Protein AF-A0A1B1AH83-F1 (afdb_monomer)

Secondary structure (DSSP, 8-state):
---GGGS-EEEEEEEEEETTTEEEEEEEEEESS-HHHHH-SSS-TT--SSPPPPPTTS-EEEEESSSSS--S--BSSHHHHHHHHHHHSSS--EE-

Mean predicted aligned error: 5.38 Å

Sequence (96 aa):
MDDPDEAARVIANGTWLYDSAVPFPVSIVAFPFDYWLEVGPADYEDAPVEPTPIGPDGHLYYVSFGARRVDSPGYASIEEAKAEAQRRVPSVIAWG

Foldseek 3Di:
DPDQLVQKDFPWKWWWDDVNHRIWIKTKIKHLFFPCVVVPPPDAPPEDPDTDDAAPVSIWIFMDGPDSDGRDGTDNDPVVRQVVVCVPDPGDIGID

Radius of gyration: 13.19 Å; Cα contacts (8 Å, |Δi|>4): 174; chains: 1; bounding box: 31×24×39 Å

Organism: NCBI:txid1759059

Structure (mmCIF, N/CA/C/O backbone):
data_AF-A0A1B1AH83-F1
#
_entry.id   AF-A0A1B1AH83-F1
#
loop_
_atom_site.group_PDB
_atom_site.i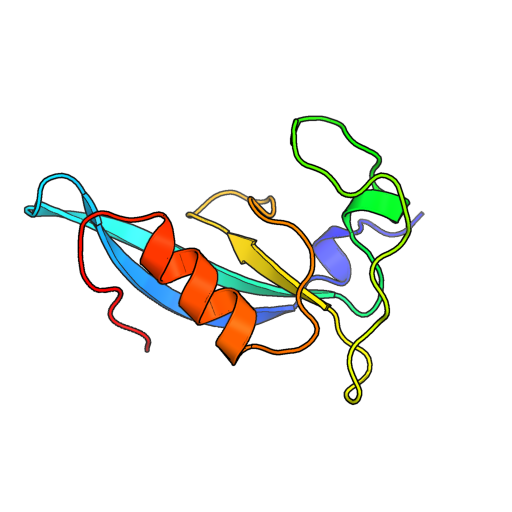d
_atom_site.type_symbol
_atom_site.label_atom_id
_atom_site.label_alt_id
_atom_site.label_comp_id
_atom_site.label_asym_id
_atom_site.label_entity_id
_atom_site.label_seq_id
_atom_site.pdbx_PDB_ins_code
_atom_site.Cartn_x
_atom_site.Cartn_y
_atom_site.Cartn_z
_atom_site.occupancy
_atom_site.B_iso_or_equiv
_atom_site.auth_seq_id
_atom_site.auth_comp_id
_atom_site.auth_asym_id
_atom_site.auth_atom_id
_atom_site.pdbx_PDB_model_num
ATOM 1 N N . MET A 1 1 ? -3.483 -8.403 -25.183 1.00 49.62 1 M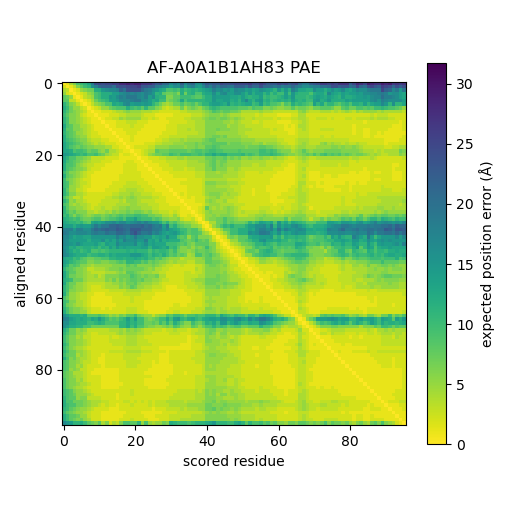ET A N 1
ATOM 2 C CA . MET A 1 1 ? -3.024 -7.587 -24.051 1.00 49.62 1 MET A CA 1
ATOM 3 C C . MET A 1 1 ? -3.498 -8.365 -22.853 1.00 49.62 1 MET A C 1
ATOM 5 O O . MET A 1 1 ? -4.707 -8.542 -22.740 1.00 49.62 1 MET A O 1
ATOM 9 N N . ASP A 1 2 ? -2.570 -9.005 -22.149 1.00 52.06 2 ASP A N 1
ATOM 10 C CA . ASP A 1 2 ? -2.897 -9.766 -20.943 1.00 52.06 2 ASP A CA 1
ATOM 11 C C . ASP A 1 2 ? -3.484 -8.799 -19.908 1.00 52.06 2 ASP A C 1
ATOM 13 O O . ASP A 1 2 ? -3.155 -7.609 -19.918 1.00 52.06 2 ASP A O 1
ATOM 17 N N . ASP A 1 3 ? -4.428 -9.275 -19.102 1.00 62.94 3 ASP A N 1
ATOM 18 C CA . ASP A 1 3 ? -5.067 -8.468 -18.066 1.00 62.94 3 ASP A CA 1
ATOM 19 C C . ASP A 1 3 ? -3.971 -7.997 -17.091 1.00 62.94 3 ASP A C 1
ATOM 21 O O . ASP A 1 3 ? -3.278 -8.849 -16.529 1.00 62.94 3 ASP A O 1
ATOM 25 N N . PRO A 1 4 ? -3.734 -6.684 -16.897 1.00 62.03 4 PRO A N 1
ATOM 26 C CA . PRO A 1 4 ? -2.701 -6.214 -15.972 1.00 62.03 4 PRO A CA 1
ATOM 27 C C . PRO A 1 4 ? -2.917 -6.763 -14.554 1.00 62.03 4 PRO A C 1
ATOM 29 O O . PRO A 1 4 ? -1.940 -6.973 -13.833 1.00 62.03 4 PRO A O 1
ATOM 32 N N . ASP A 1 5 ? -4.160 -7.091 -14.187 1.00 64.69 5 ASP A N 1
ATOM 33 C CA . ASP A 1 5 ? -4.495 -7.727 -12.913 1.00 64.69 5 ASP A CA 1
ATOM 34 C C . ASP A 1 5 ? -3.940 -9.165 -12.802 1.00 64.69 5 ASP A C 1
ATOM 36 O O . ASP A 1 5 ? -3.737 -9.659 -11.694 1.00 64.69 5 ASP A O 1
ATOM 40 N N . GLU A 1 6 ? -3.630 -9.841 -13.914 1.00 62.75 6 GLU A N 1
ATOM 41 C CA . GLU A 1 6 ? -3.029 -11.186 -13.931 1.00 62.75 6 GLU A CA 1
ATOM 42 C C . GLU A 1 6 ? -1.550 -11.169 -13.501 1.00 62.75 6 GLU A C 1
ATOM 44 O O . GLU A 1 6 ? -1.042 -12.150 -12.953 1.00 62.75 6 GLU A O 1
ATOM 49 N N . ALA A 1 7 ? -0.864 -10.035 -13.679 1.00 69.19 7 ALA A N 1
ATOM 50 C CA . ALA A 1 7 ? 0.515 -9.836 -13.230 1.00 69.19 7 ALA A CA 1
ATOM 51 C C . ALA A 1 7 ? 0.618 -9.328 -11.779 1.00 69.19 7 ALA A C 1
ATOM 53 O O . ALA A 1 7 ? 1.711 -9.316 -11.204 1.00 69.19 7 ALA A O 1
ATOM 54 N N . ALA A 1 8 ? -0.501 -8.908 -11.184 1.00 82.94 8 ALA A N 1
ATOM 55 C CA . ALA A 1 8 ? -0.551 -8.348 -9.843 1.00 82.94 8 ALA A CA 1
ATOM 56 C C . ALA A 1 8 ? -0.289 -9.424 -8.782 1.00 82.94 8 ALA A C 1
ATOM 58 O O . ALA A 1 8 ? -1.025 -10.407 -8.659 1.00 82.94 8 ALA A O 1
ATOM 59 N N . ARG A 1 9 ? 0.723 -9.215 -7.934 1.00 91.19 9 ARG A N 1
ATOM 60 C CA . ARG A 1 9 ? 0.985 -10.100 -6.792 1.00 91.19 9 ARG A CA 1
ATOM 61 C C . ARG A 1 9 ? 0.782 -9.363 -5.479 1.00 91.19 9 ARG A C 1
ATOM 63 O O . ARG A 1 9 ? 1.498 -8.416 -5.179 1.00 91.19 9 ARG A O 1
ATOM 70 N N . VAL A 1 10 ? -0.133 -9.842 -4.640 1.00 92.88 10 VAL A N 1
ATOM 71 C CA . VAL A 1 10 ? -0.264 -9.345 -3.261 1.00 92.88 10 VAL A CA 1
ATOM 72 C C . VAL A 1 10 ? 0.925 -9.838 -2.431 1.00 92.88 10 VAL A C 1
ATOM 74 O O . VAL A 1 10 ? 1.148 -11.044 -2.313 1.00 92.88 10 VAL A O 1
ATOM 77 N N . ILE A 1 11 ? 1.698 -8.908 -1.866 1.00 94.88 11 ILE A N 1
ATOM 78 C CA . ILE A 1 11 ? 2.918 -9.194 -1.089 1.00 94.88 11 ILE A CA 1
ATOM 79 C C . ILE A 1 11 ? 2.703 -9.008 0.412 1.00 94.88 11 ILE A C 1
ATOM 81 O O . ILE A 1 11 ? 3.328 -9.702 1.210 1.00 94.88 11 ILE A O 1
ATOM 85 N N . ALA A 1 12 ? 1.807 -8.104 0.805 1.00 95.31 12 ALA A N 1
ATOM 86 C CA . ALA A 1 12 ? 1.433 -7.914 2.200 1.00 95.31 12 ALA A CA 1
ATOM 87 C C . ALA A 1 12 ? -0.056 -7.600 2.317 1.00 95.31 12 ALA A C 1
ATOM 89 O O . ALA A 1 12 ? -0.624 -6.932 1.454 1.00 95.31 12 ALA A O 1
ATOM 90 N N . ASN A 1 13 ? -0.663 -8.052 3.410 1.00 95.94 13 ASN A N 1
ATOM 91 C CA . ASN A 1 13 ? -2.018 -7.686 3.797 1.00 95.94 13 ASN A CA 1
ATOM 92 C C . ASN A 1 13 ? -1.987 -7.080 5.192 1.00 95.94 13 ASN A C 1
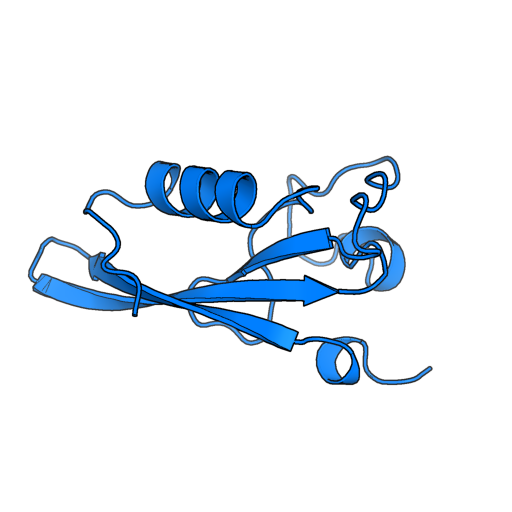ATOM 94 O O . ASN A 1 13 ? -1.226 -7.508 6.060 1.00 95.94 13 ASN A O 1
ATOM 98 N N . GLY A 1 14 ? -2.827 -6.083 5.396 1.00 96.31 14 GLY A N 1
ATOM 99 C CA . GLY A 1 14 ? -3.025 -5.438 6.670 1.00 96.31 14 GLY A CA 1
ATOM 100 C C . GLY A 1 14 ? -4.482 -5.071 6.883 1.00 96.31 14 GLY A C 1
ATOM 101 O O . GLY A 1 14 ? -5.342 -5.216 6.010 1.00 96.31 14 GLY A O 1
ATOM 102 N N . THR A 1 15 ? -4.774 -4.609 8.086 1.00 96.88 15 THR A N 1
ATOM 103 C CA . THR A 1 15 ? -6.094 -4.107 8.460 1.00 96.88 15 THR A CA 1
ATOM 104 C C . THR A 1 15 ? -5.933 -2.854 9.299 1.00 96.88 15 THR A C 1
ATOM 106 O O . THR A 1 15 ? -5.068 -2.791 10.172 1.00 96.88 15 THR A O 1
ATOM 109 N N . TRP A 1 16 ? -6.770 -1.860 9.041 1.00 96.00 16 TRP A N 1
ATOM 110 C CA . TRP A 1 16 ? -6.865 -0.634 9.827 1.00 96.00 16 TRP A CA 1
ATOM 111 C C . TRP A 1 16 ? -8.312 -0.420 10.277 1.00 96.00 16 TRP A C 1
ATOM 113 O O . TRP A 1 16 ? -9.226 -1.062 9.763 1.00 96.00 16 TRP A O 1
ATOM 123 N N . LEU A 1 17 ? -8.529 0.441 11.269 1.00 96.44 17 LEU A N 1
ATOM 124 C CA . LEU A 1 17 ? -9.855 0.730 11.808 1.00 96.44 17 LEU A CA 1
ATOM 125 C C . LEU A 1 17 ? -10.340 2.093 11.313 1.00 96.44 17 LEU A C 1
ATOM 127 O O . LEU A 1 17 ? -9.856 3.139 11.750 1.00 96.44 17 LEU A O 1
ATOM 131 N N . TYR A 1 18 ? -11.346 2.087 10.446 1.00 92.50 18 TYR A N 1
ATOM 132 C CA . TYR A 1 18 ? -12.106 3.287 10.128 1.00 92.50 18 TYR A CA 1
ATOM 133 C C . TYR A 1 18 ? -12.975 3.676 11.322 1.00 92.50 18 TYR A C 1
ATOM 135 O O . TYR A 1 18 ? -13.626 2.825 11.936 1.00 92.50 18 TYR A O 1
ATOM 143 N N . ASP A 1 19 ? -12.944 4.964 11.667 1.00 92.00 19 ASP A N 1
ATOM 144 C CA . ASP A 1 19 ? -13.636 5.521 12.835 1.00 92.00 19 ASP A CA 1
ATOM 145 C C . ASP A 1 19 ? -13.357 4.734 14.135 1.00 92.00 19 ASP A C 1
ATOM 147 O O . ASP A 1 19 ? -14.218 4.541 14.988 1.00 92.00 19 ASP A O 1
ATOM 151 N N . SER A 1 20 ? -12.132 4.206 14.264 1.00 90.31 20 SER A N 1
ATOM 152 C CA . SER A 1 20 ? -11.679 3.377 15.394 1.00 90.31 20 SER A CA 1
ATOM 153 C C . SER A 1 20 ? -12.496 2.100 15.664 1.00 90.31 20 SER A C 1
ATOM 155 O O . SER A 1 20 ? -12.311 1.482 16.712 1.00 90.31 20 SER A O 1
ATOM 157 N N . ALA A 1 21 ? -13.375 1.676 14.750 1.00 92.94 21 ALA A N 1
ATOM 158 C CA . ALA A 1 21 ? -14.326 0.593 15.016 1.00 92.94 21 ALA A CA 1
ATOM 159 C C . ALA A 1 21 ? -14.532 -0.378 13.848 1.00 92.94 21 ALA A C 1
ATOM 161 O O . ALA A 1 21 ? -14.738 -1.570 14.079 1.00 92.94 21 ALA A O 1
ATOM 162 N N . VAL A 1 22 ? -14.487 0.098 12.603 1.00 95.12 22 VAL A N 1
ATOM 163 C CA . VAL A 1 22 ? -14.795 -0.733 11.434 1.00 95.12 22 VAL A CA 1
ATOM 164 C C . VAL A 1 22 ? -13.491 -1.208 10.794 1.00 95.12 22 VAL A C 1
ATOM 166 O O . VAL A 1 22 ? -12.706 -0.366 10.367 1.00 95.12 22 VAL A O 1
ATOM 169 N N . PRO A 1 23 ? -13.223 -2.522 10.712 1.00 94.62 23 PRO A N 1
ATOM 170 C CA . PRO A 1 23 ? -12.021 -3.023 10.062 1.00 94.62 23 PRO A CA 1
ATOM 171 C C . PRO A 1 23 ? -12.104 -2.826 8.547 1.00 94.62 23 PRO A C 1
ATOM 173 O O . PRO A 1 23 ? -13.052 -3.275 7.904 1.00 94.62 23 PRO A O 1
ATOM 176 N N . PHE A 1 24 ? -11.083 -2.190 7.983 1.00 95.38 24 PHE A N 1
ATOM 177 C CA . PHE A 1 24 ? -10.895 -2.023 6.548 1.00 95.38 24 PHE A CA 1
ATOM 178 C C . PHE A 1 24 ? -9.593 -2.693 6.105 1.00 95.38 24 PHE A C 1
ATOM 180 O O . PHE A 1 24 ? -8.561 -2.544 6.770 1.00 95.38 24 PHE A O 1
ATOM 187 N N . PRO A 1 25 ? -9.622 -3.443 4.991 1.00 95.69 25 PRO A N 1
ATOM 188 C CA . PRO A 1 25 ? -8.434 -4.090 4.468 1.00 95.69 25 PRO A CA 1
ATOM 189 C C . PRO A 1 25 ? -7.497 -3.070 3.817 1.00 95.69 25 PRO A C 1
ATOM 191 O O . PRO A 1 25 ? -7.912 -2.030 3.303 1.00 95.69 25 PRO A O 1
ATOM 194 N N . VAL A 1 26 ? -6.216 -3.410 3.812 1.00 96.25 26 VAL A N 1
ATOM 195 C CA . VAL A 1 26 ? -5.197 -2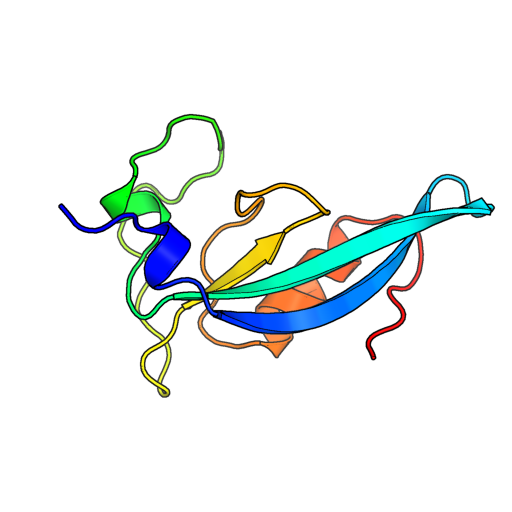.765 2.991 1.00 96.25 26 VAL A CA 1
ATOM 196 C C . VAL A 1 26 ? -4.229 -3.831 2.496 1.00 96.25 26 VAL A C 1
ATOM 198 O O . VAL A 1 26 ? -3.867 -4.741 3.239 1.00 96.25 26 VAL A O 1
ATOM 201 N N . SER A 1 27 ? -3.801 -3.730 1.249 1.00 96.12 27 SER A N 1
ATOM 202 C CA . SER A 1 27 ? -2.869 -4.663 0.629 1.00 96.12 27 SER A CA 1
ATOM 203 C C . SER A 1 27 ? -1.736 -3.899 -0.040 1.00 96.12 27 SER A C 1
ATOM 205 O O . SER A 1 27 ? -1.942 -2.808 -0.570 1.00 96.12 27 SER A O 1
ATOM 207 N N . ILE A 1 28 ? -0.541 -4.487 -0.026 1.00 96.12 28 ILE A N 1
ATOM 208 C CA . ILE A 1 28 ? 0.574 -4.056 -0.868 1.00 96.12 28 ILE A CA 1
ATOM 209 C C . ILE A 1 28 ? 0.654 -5.005 -2.057 1.00 96.12 28 ILE A C 1
ATOM 211 O O . ILE A 1 28 ? 0.789 -6.220 -1.876 1.00 96.12 28 ILE A O 1
ATOM 215 N N . VAL A 1 29 ? 0.564 -4.446 -3.257 1.00 94.44 29 VAL A N 1
ATOM 216 C CA . VAL A 1 29 ? 0.572 -5.174 -4.528 1.00 94.44 29 VAL A CA 1
ATOM 217 C C . VAL A 1 29 ? 1.867 -4.865 -5.266 1.00 94.44 29 VAL A C 1
ATOM 219 O O . VAL A 1 29 ? 2.283 -3.711 -5.316 1.00 94.44 29 VAL A O 1
ATOM 222 N N . ALA A 1 30 ? 2.509 -5.889 -5.814 1.00 95.06 30 ALA A N 1
ATOM 223 C CA . ALA A 1 30 ? 3.701 -5.764 -6.635 1.00 95.06 30 ALA A CA 1
ATOM 224 C C . ALA A 1 30 ? 3.373 -6.003 -8.109 1.00 95.06 30 ALA A C 1
ATOM 226 O O . ALA A 1 30 ? 2.688 -6.975 -8.441 1.00 95.06 30 ALA A O 1
ATOM 227 N N . PHE A 1 31 ? 3.926 -5.151 -8.968 1.00 93.25 31 PHE A N 1
ATOM 228 C CA . PHE A 1 31 ? 3.914 -5.296 -10.421 1.00 93.25 31 PHE A CA 1
ATOM 229 C C . PHE A 1 31 ? 5.349 -5.266 -10.954 1.00 93.25 31 PHE A C 1
ATOM 231 O O . PHE A 1 31 ? 6.164 -4.499 -10.440 1.00 93.25 31 PHE A O 1
ATOM 238 N N . PRO A 1 32 ? 5.681 -6.045 -11.998 1.00 93.38 32 PRO A N 1
ATOM 239 C CA . PRO A 1 32 ? 6.991 -5.986 -12.649 1.00 93.38 32 PRO A CA 1
ATOM 240 C C . PRO A 1 32 ? 7.114 -4.829 -13.663 1.00 93.38 32 PRO A C 1
ATOM 242 O O . PRO A 1 32 ? 8.020 -4.816 -14.493 1.00 93.38 32 PRO A O 1
ATOM 245 N N . PHE A 1 33 ? 6.179 -3.880 -13.636 1.00 90.12 33 PHE A N 1
ATOM 246 C CA . PHE A 1 33 ? 6.089 -2.718 -14.517 1.00 90.12 33 PHE A CA 1
ATOM 247 C C . PHE A 1 33 ? 5.386 -1.572 -13.783 1.00 90.12 33 PHE A C 1
ATOM 249 O O . PHE A 1 33 ? 4.821 -1.777 -12.706 1.00 90.12 33 PHE A O 1
ATOM 256 N N . ASP A 1 34 ? 5.404 -0.371 -14.367 1.00 90.56 34 ASP A N 1
ATOM 257 C CA . ASP A 1 34 ? 4.621 0.741 -13.833 1.00 90.56 34 ASP A CA 1
ATOM 258 C C . ASP A 1 34 ? 3.154 0.617 -14.251 1.00 90.56 34 ASP A C 1
ATOM 260 O O . ASP A 1 34 ? 2.799 0.854 -15.407 1.00 90.56 34 ASP A O 1
ATOM 264 N N . TYR A 1 35 ? 2.302 0.241 -13.297 1.00 88.31 35 TYR A N 1
ATOM 265 C CA . TYR A 1 35 ? 0.869 0.063 -13.509 1.00 88.31 35 TYR A CA 1
ATOM 266 C C . TYR A 1 35 ? 0.226 1.294 -14.160 1.00 88.31 35 TYR A C 1
ATOM 268 O O . TYR A 1 35 ? -0.514 1.151 -15.132 1.00 88.31 35 TYR A O 1
ATOM 276 N N . TRP A 1 36 ? 0.541 2.505 -13.687 1.00 85.44 36 TRP A N 1
ATOM 277 C CA . TRP A 1 36 ? -0.091 3.730 -14.191 1.00 85.44 36 TRP A CA 1
ATOM 278 C C . TRP A 1 36 ? 0.338 4.090 -15.612 1.00 85.44 36 TRP A C 1
ATOM 280 O O . TRP A 1 36 ? -0.432 4.725 -16.334 1.00 85.44 36 TRP A O 1
ATOM 290 N N . LEU A 1 37 ? 1.525 3.647 -16.035 1.00 84.12 37 LEU A N 1
ATOM 291 C CA . LEU A 1 37 ? 1.972 3.785 -17.418 1.00 84.12 37 LEU A CA 1
ATOM 292 C C . LEU A 1 37 ? 1.192 2.851 -18.354 1.00 84.12 37 LEU A C 1
ATOM 294 O O . LEU A 1 37 ? 0.830 3.258 -19.456 1.00 84.12 37 LEU A O 1
ATOM 298 N N . GLU A 1 38 ? 0.918 1.620 -17.914 1.00 80.38 38 GLU A N 1
ATOM 299 C CA . GLU A 1 38 ? 0.228 0.602 -18.717 1.00 80.38 38 GLU A CA 1
ATOM 300 C C . GLU A 1 38 ? -1.282 0.848 -18.828 1.00 80.38 38 GLU A C 1
ATOM 302 O O . GLU A 1 38 ? -1.850 0.732 -19.915 1.00 80.38 38 GLU A O 1
ATOM 307 N N . VAL A 1 39 ? -1.956 1.202 -17.726 1.00 77.44 39 VAL A N 1
ATOM 308 C CA . VAL A 1 39 ? -3.422 1.384 -17.733 1.00 77.44 39 VAL A CA 1
ATOM 309 C C . VAL A 1 39 ? -3.866 2.811 -18.064 1.00 77.44 39 VAL A C 1
ATOM 311 O O . VAL A 1 39 ? -5.047 3.044 -18.333 1.00 77.44 39 VAL A O 1
ATOM 314 N N . GLY A 1 40 ? -2.929 3.763 -18.063 1.00 65.94 40 GLY A N 1
ATOM 315 C CA . GLY A 1 40 ? -3.202 5.193 -18.172 1.00 65.94 40 GLY A CA 1
ATOM 316 C C . GLY A 1 40 ? -3.880 5.774 -16.918 1.00 65.94 40 GLY A C 1
ATOM 317 O O . GLY A 1 40 ? -4.431 5.042 -16.090 1.00 65.94 40 GLY A O 1
ATOM 318 N N . PRO A 1 41 ? -3.875 7.107 -16.746 1.00 61.28 41 PRO A N 1
ATOM 319 C CA . PRO A 1 41 ? -4.546 7.765 -15.631 1.00 61.28 41 PRO A CA 1
ATOM 320 C C . PRO A 1 41 ? -6.064 7.708 -15.846 1.00 61.28 41 PRO A C 1
ATOM 322 O O . PRO A 1 41 ? -6.666 8.632 -16.384 1.00 61.28 41 PRO A O 1
ATOM 325 N N . ALA A 1 42 ? -6.690 6.586 -15.493 1.00 56.91 42 ALA A N 1
ATOM 326 C CA . ALA A 1 42 ? -8.138 6.445 -15.608 1.00 56.91 42 ALA A CA 1
ATOM 327 C C . ALA A 1 42 ? -8.867 7.149 -14.453 1.00 56.91 42 ALA A C 1
ATOM 329 O O . ALA A 1 42 ? -9.898 7.757 -14.698 1.00 56.91 42 ALA A O 1
ATOM 330 N N . ASP A 1 43 ? -8.324 7.099 -13.226 1.00 57.97 43 ASP A N 1
ATOM 331 C CA . ASP A 1 43 ? -9.032 7.560 -12.016 1.00 57.97 43 ASP A CA 1
ATOM 332 C C . ASP A 1 43 ? -8.117 8.023 -10.854 1.00 57.97 43 ASP A C 1
ATOM 334 O O . ASP A 1 43 ? -8.618 8.379 -9.789 1.00 57.97 43 ASP A O 1
ATOM 338 N N . TYR A 1 44 ? -6.785 8.019 -11.009 1.00 66.50 44 TYR A N 1
ATOM 339 C CA . TYR A 1 44 ? -5.873 8.531 -9.977 1.00 66.50 44 TYR A CA 1
ATOM 340 C C . TYR A 1 44 ? -5.353 9.908 -10.394 1.00 66.50 44 TYR A C 1
ATOM 342 O O . TYR A 1 44 ? -4.472 10.011 -11.245 1.00 66.50 44 TYR A O 1
ATOM 350 N N . GLU A 1 45 ? -5.939 10.963 -9.817 1.00 65.44 45 GLU A N 1
ATOM 351 C CA . GLU A 1 45 ? -5.599 12.366 -10.122 1.00 65.44 45 GLU A CA 1
ATOM 352 C C . GLU A 1 45 ? -4.113 12.683 -9.879 1.00 65.44 45 GLU A C 1
ATOM 354 O O . GLU A 1 45 ? -3.556 13.545 -10.554 1.00 65.44 45 GLU A O 1
ATOM 359 N N . ASP A 1 46 ? -3.462 11.935 -8.982 1.00 67.12 46 ASP A N 1
ATOM 360 C CA . ASP A 1 46 ? -2.050 12.091 -8.617 1.00 67.12 46 ASP A CA 1
ATOM 361 C C . ASP A 1 46 ? -1.127 11.064 -9.306 1.00 67.12 46 ASP A C 1
ATOM 363 O O . ASP A 1 46 ? -0.018 10.793 -8.832 1.00 67.12 46 ASP A O 1
ATOM 367 N N . ALA A 1 47 ? -1.569 10.437 -10.404 1.00 67.69 47 ALA A N 1
ATOM 368 C CA . ALA A 1 47 ? -0.725 9.494 -11.135 1.00 67.69 47 ALA A CA 1
ATOM 369 C C . ALA A 1 47 ? 0.545 10.189 -11.653 1.00 67.69 47 ALA A C 1
ATOM 371 O O . ALA A 1 47 ? 0.471 11.308 -12.175 1.00 67.69 47 ALA A O 1
ATOM 372 N N . PRO A 1 48 ? 1.721 9.549 -11.526 1.00 69.19 48 PRO A N 1
ATOM 373 C CA . PRO A 1 48 ? 2.955 10.139 -12.011 1.00 69.19 48 PRO A CA 1
ATOM 374 C C . PRO A 1 48 ? 2.894 10.321 -13.534 1.00 69.19 48 PRO A C 1
ATOM 376 O O . PRO A 1 48 ? 2.465 9.441 -14.277 1.00 69.19 48 PRO A O 1
ATOM 379 N N . VAL A 1 49 ? 3.313 11.504 -13.990 1.00 70.62 49 VAL A N 1
ATOM 380 C CA . VAL A 1 49 ? 3.335 11.875 -15.417 1.00 70.62 49 VAL A CA 1
ATOM 381 C C . VAL A 1 49 ? 4.486 11.179 -16.153 1.00 70.62 49 VAL A C 1
ATOM 383 O O . VAL A 1 49 ? 4.419 10.957 -17.360 1.00 70.62 49 VAL A O 1
ATOM 386 N N . GLU A 1 50 ? 5.543 10.832 -15.419 1.00 81.75 50 GLU A N 1
ATOM 387 C CA . GLU A 1 50 ? 6.704 10.099 -15.915 1.00 81.75 50 GLU A CA 1
ATOM 388 C C . GLU A 1 50 ? 6.729 8.675 -15.341 1.00 81.75 50 GLU A C 1
ATOM 390 O O . GLU A 1 50 ? 6.229 8.462 -14.235 1.00 81.75 50 GLU A O 1
ATOM 395 N N . PRO A 1 51 ? 7.337 7.705 -16.050 1.00 83.56 51 PRO A N 1
ATOM 396 C CA . PRO A 1 51 ? 7.478 6.347 -15.546 1.00 83.56 51 PRO A CA 1
ATOM 397 C C . PRO A 1 51 ? 8.241 6.308 -14.223 1.00 83.56 51 PRO A C 1
ATOM 399 O O . PRO A 1 51 ? 9.337 6.863 -14.101 1.00 83.56 51 PRO A O 1
ATOM 402 N N . THR A 1 52 ? 7.705 5.573 -13.260 1.00 89.75 52 THR A N 1
ATOM 403 C CA . THR A 1 52 ? 8.390 5.287 -12.003 1.00 89.75 52 THR A CA 1
ATOM 404 C C . THR A 1 52 ? 9.519 4.283 -12.261 1.00 89.75 52 THR A C 1
ATOM 406 O O . THR A 1 52 ? 9.277 3.224 -12.848 1.00 89.75 52 THR A O 1
ATOM 409 N N . PRO A 1 53 ? 10.763 4.556 -11.828 1.00 90.81 53 PRO A N 1
ATOM 410 C CA . PRO A 1 53 ? 11.848 3.591 -11.954 1.00 90.81 53 PRO A CA 1
ATOM 411 C C . PRO A 1 53 ? 11.572 2.323 -11.141 1.00 90.81 53 PRO A C 1
ATOM 413 O O . PRO A 1 53 ? 11.326 2.398 -9.939 1.00 90.81 53 PRO A O 1
ATOM 416 N N . ILE A 1 54 ? 11.662 1.161 -11.791 1.00 91.75 54 ILE A N 1
ATOM 417 C CA . ILE A 1 54 ? 11.484 -0.142 -11.140 1.00 91.75 54 ILE A CA 1
ATOM 418 C C . ILE A 1 54 ? 12.548 -0.345 -10.050 1.00 91.75 54 ILE A C 1
ATOM 420 O O . ILE A 1 54 ? 13.721 -0.001 -10.234 1.00 91.75 54 ILE A O 1
ATOM 424 N N . GLY A 1 55 ? 12.129 -0.915 -8.918 1.00 91.44 55 GLY A N 1
ATOM 425 C CA . GLY A 1 55 ? 12.998 -1.230 -7.790 1.00 91.44 55 GLY A CA 1
ATOM 426 C C . GLY A 1 55 ? 14.067 -2.291 -8.107 1.00 91.44 55 GLY A C 1
ATOM 427 O O . GLY A 1 55 ? 14.019 -2.975 -9.132 1.00 91.44 55 GLY A O 1
ATOM 428 N N . PRO A 1 56 ? 15.059 -2.471 -7.217 1.00 90.12 56 PRO A N 1
ATOM 429 C CA . PRO A 1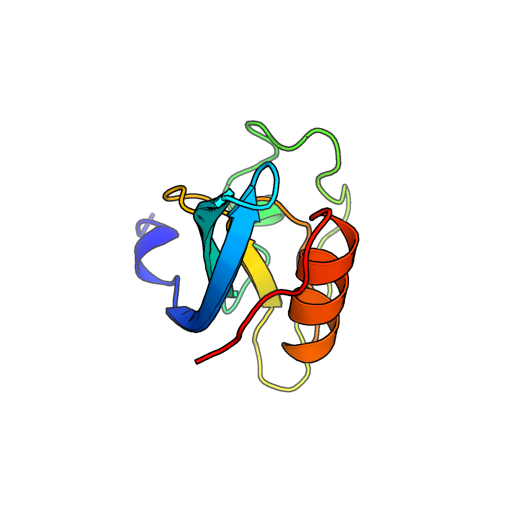 56 ? 16.197 -3.371 -7.442 1.00 90.12 56 PRO A CA 1
ATOM 430 C C . PRO A 1 56 ? 15.821 -4.860 -7.532 1.00 90.12 56 PRO A C 1
ATOM 432 O O . PRO A 1 56 ? 16.605 -5.662 -8.035 1.00 90.12 56 PRO A O 1
ATOM 435 N N . ASP A 1 57 ? 14.641 -5.239 -7.049 1.00 92.44 57 ASP A N 1
ATOM 436 C CA . ASP A 1 57 ? 14.082 -6.591 -7.120 1.00 92.44 57 ASP A CA 1
ATOM 437 C C . ASP A 1 57 ? 13.167 -6.803 -8.338 1.00 92.44 57 ASP A C 1
ATOM 439 O O . ASP A 1 57 ? 12.506 -7.839 -8.443 1.00 92.44 57 ASP A O 1
ATOM 443 N N . GLY A 1 58 ? 13.132 -5.839 -9.261 1.00 93.38 58 GLY A N 1
ATOM 444 C CA . GLY A 1 58 ? 12.352 -5.916 -10.490 1.00 93.38 58 GLY A CA 1
ATOM 445 C C . GLY A 1 58 ? 10.869 -5.608 -10.310 1.00 93.38 58 GLY A C 1
ATOM 446 O O . GLY A 1 58 ? 10.098 -5.938 -11.207 1.00 93.38 58 GLY A O 1
ATOM 447 N N . HIS A 1 59 ? 10.465 -5.004 -9.187 1.00 95.31 59 HIS A N 1
ATOM 448 C CA . HIS A 1 59 ? 9.067 -4.673 -8.925 1.00 95.31 59 HIS A CA 1
ATOM 449 C C . HIS A 1 59 ? 8.859 -3.202 -8.552 1.00 95.31 59 HIS A C 1
ATOM 451 O O . HIS A 1 59 ? 9.758 -2.509 -8.070 1.00 95.31 59 HIS A O 1
ATOM 457 N N . LEU A 1 60 ? 7.631 -2.745 -8.773 1.00 95.62 60 LEU A N 1
ATOM 458 C CA . LEU A 1 60 ? 7.045 -1.572 -8.146 1.00 95.62 60 LEU A CA 1
ATOM 459 C C . LEU A 1 60 ? 5.930 -2.010 -7.207 1.00 95.62 60 LEU A C 1
ATOM 461 O O . LEU A 1 60 ? 5.160 -2.924 -7.511 1.00 95.62 60 LEU A O 1
ATOM 465 N N . TYR A 1 61 ? 5.855 -1.339 -6.067 1.00 95.94 61 TYR A N 1
ATOM 466 C CA . TYR A 1 61 ? 4.930 -1.637 -4.988 1.00 95.94 61 TYR A CA 1
ATOM 467 C C . TYR A 1 61 ? 3.863 -0.561 -4.887 1.00 95.94 61 TYR A C 1
ATOM 469 O O . TYR A 1 61 ? 4.167 0.625 -4.940 1.00 95.94 61 TYR A O 1
ATOM 477 N N . TYR A 1 62 ? 2.618 -0.974 -4.698 1.00 94.44 62 TYR A N 1
ATOM 478 C CA . TYR A 1 62 ? 1.460 -0.094 -4.669 1.00 94.44 62 TYR A CA 1
ATOM 479 C C . TYR A 1 62 ? 0.563 -0.437 -3.486 1.00 94.44 62 TYR A C 1
ATOM 481 O O . TYR A 1 62 ? 0.494 -1.590 -3.058 1.00 94.44 62 TYR A O 1
ATOM 489 N N . VAL A 1 63 ? -0.157 0.555 -2.977 1.00 95.31 63 VAL A N 1
ATOM 490 C CA . VAL A 1 63 ? -1.154 0.391 -1.917 1.00 95.31 63 VAL A CA 1
ATOM 491 C C . VAL A 1 63 ? -2.523 0.160 -2.545 1.00 95.31 63 VAL A C 1
ATOM 493 O O . VAL A 1 63 ? -2.878 0.846 -3.497 1.00 95.31 63 VAL A O 1
ATOM 496 N N . SER A 1 64 ? -3.311 -0.760 -1.996 1.00 93.62 64 SER A N 1
ATOM 497 C CA . SER A 1 64 ? -4.730 -0.942 -2.323 1.00 93.62 64 SER A CA 1
ATOM 498 C C . SER A 1 64 ? -5.558 -1.009 -1.040 1.00 93.62 64 SER A C 1
ATOM 500 O O . SER A 1 64 ? -5.258 -1.811 -0.157 1.00 93.62 64 SER A O 1
ATOM 502 N N . PHE A 1 65 ? -6.605 -0.197 -0.910 1.00 92.56 65 PHE A N 1
ATOM 503 C CA . PHE A 1 65 ? -7.489 -0.135 0.264 1.00 92.56 65 PHE A CA 1
ATOM 504 C C . PHE A 1 65 ? -8.765 -0.978 0.095 1.00 92.56 65 PHE A C 1
ATOM 506 O O . PHE A 1 65 ? -9.862 -0.572 0.480 1.00 92.56 65 PHE A O 1
ATOM 513 N N . GLY A 1 66 ? -8.627 -2.180 -0.476 1.00 77.00 66 GLY A N 1
ATOM 514 C CA . GLY A 1 66 ? -9.725 -3.148 -0.602 1.00 77.00 66 GLY A CA 1
ATOM 515 C C . GLY A 1 66 ? -10.479 -3.115 -1.931 1.00 77.00 66 GLY A C 1
ATOM 516 O O . GLY A 1 66 ? -11.527 -3.751 -2.050 1.00 77.00 66 GLY A O 1
ATOM 517 N N . ALA A 1 67 ? -9.960 -2.403 -2.931 1.00 67.88 67 ALA A N 1
ATOM 518 C CA . ALA A 1 67 ? -10.469 -2.438 -4.296 1.00 67.88 67 ALA A CA 1
ATOM 519 C C . ALA A 1 67 ? -9.694 -3.454 -5.154 1.00 67.88 67 ALA A C 1
ATOM 521 O O . ALA A 1 67 ? -8.619 -3.917 -4.788 1.00 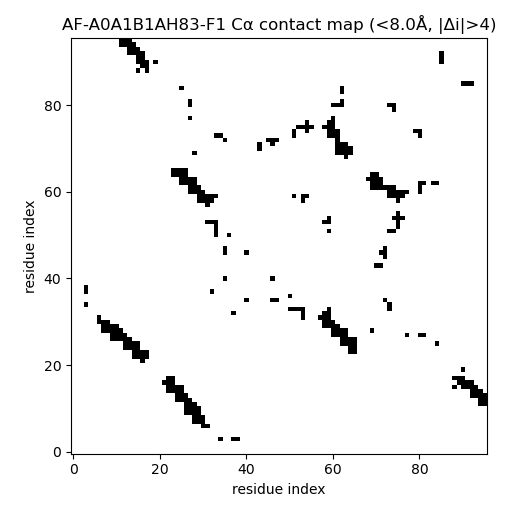67.88 67 ALA A O 1
ATOM 522 N N . ARG A 1 68 ? -10.212 -3.765 -6.349 1.00 68.06 68 ARG A N 1
ATOM 523 C CA . ARG A 1 68 ? -9.446 -4.491 -7.385 1.00 68.06 68 ARG A CA 1
ATOM 524 C C . ARG A 1 68 ? -8.306 -3.660 -7.991 1.00 68.06 68 ARG A C 1
ATOM 526 O O . ARG A 1 68 ? -7.574 -4.167 -8.821 1.00 68.06 68 ARG A O 1
ATOM 533 N N . ARG A 1 69 ? -8.179 -2.389 -7.608 1.00 78.56 69 ARG A N 1
ATOM 534 C CA . ARG A 1 69 ? -7.211 -1.442 -8.163 1.00 78.56 69 ARG A CA 1
ATOM 535 C C . ARG A 1 69 ? -6.245 -0.960 -7.090 1.00 78.56 69 ARG A C 1
ATOM 537 O O . ARG A 1 69 ? -6.518 -1.076 -5.893 1.00 78.56 69 ARG A O 1
ATOM 544 N N . VAL A 1 70 ? -5.124 -0.422 -7.551 1.00 88.69 70 VAL A N 1
ATOM 545 C CA . VAL A 1 70 ? -4.165 0.301 -6.719 1.00 88.69 70 VAL A CA 1
ATOM 546 C C . VAL A 1 70 ? -4.615 1.746 -6.520 1.00 88.69 70 VAL A C 1
ATOM 548 O O . VAL A 1 70 ? -5.204 2.355 -7.409 1.00 88.69 70 VAL A O 1
ATOM 551 N N . ASP A 1 71 ? -4.325 2.287 -5.344 1.00 89.25 71 ASP A N 1
ATOM 552 C CA . ASP A 1 71 ? -4.767 3.600 -4.877 1.00 89.25 71 ASP A CA 1
ATOM 553 C C . ASP A 1 71 ? -3.598 4.581 -4.694 1.00 89.25 71 ASP A C 1
ATOM 555 O O . ASP A 1 71 ? -3.805 5.671 -4.165 1.00 89.25 71 ASP A O 1
ATOM 559 N N . SER A 1 72 ? -2.366 4.204 -5.044 1.00 91.00 72 SER A N 1
ATOM 560 C CA . SER A 1 72 ? -1.145 4.999 -4.832 1.00 91.00 72 SER A CA 1
ATOM 561 C C . SER A 1 72 ? -0.261 5.043 -6.080 1.00 91.00 72 SER A C 1
ATOM 563 O O . SER A 1 72 ? -0.444 4.207 -6.965 1.00 91.00 72 SER A O 1
ATOM 565 N N . PRO A 1 73 ? 0.763 5.916 -6.135 1.00 91.62 73 PRO A N 1
ATOM 566 C CA . PRO A 1 73 ? 1.885 5.768 -7.060 1.00 91.62 73 PRO A CA 1
ATOM 567 C C . PRO A 1 73 ? 2.649 4.459 -6.812 1.00 91.62 73 PRO A C 1
ATOM 569 O O . PRO A 1 73 ? 2.421 3.773 -5.807 1.00 91.62 73 PRO A O 1
ATOM 572 N N . GLY A 1 74 ? 3.568 4.139 -7.725 1.00 92.94 74 GLY A N 1
ATOM 573 C CA . GLY A 1 74 ? 4.516 3.044 -7.548 1.00 92.94 74 GLY A CA 1
ATOM 574 C C . GLY A 1 74 ? 5.660 3.437 -6.613 1.00 92.94 74 GLY A C 1
ATOM 575 O O . GLY A 1 74 ? 6.170 4.555 -6.672 1.00 92.94 74 GLY A O 1
ATOM 576 N N . TYR A 1 75 ? 6.078 2.503 -5.767 1.00 95.19 75 TYR A N 1
ATOM 577 C CA . TYR A 1 75 ? 7.212 2.644 -4.854 1.00 95.19 75 TYR A CA 1
ATOM 578 C C . TYR A 1 75 ? 8.287 1.606 -5.165 1.00 95.19 75 TYR A C 1
ATOM 580 O O . TYR A 1 75 ? 7.975 0.480 -5.551 1.00 95.19 75 TYR A O 1
ATOM 588 N N . ALA A 1 76 ? 9.555 1.960 -4.959 1.00 94.81 76 ALA A N 1
ATOM 589 C CA . ALA A 1 76 ? 10.685 1.072 -5.237 1.00 94.81 76 ALA A CA 1
ATOM 590 C C . ALA A 1 76 ? 10.871 -0.015 -4.163 1.00 94.81 76 ALA A C 1
ATOM 592 O O . ALA A 1 76 ? 11.647 -0.951 -4.358 1.00 94.81 76 ALA A O 1
ATOM 593 N N . SER A 1 77 ? 10.179 0.100 -3.025 1.00 95.69 77 SER A N 1
ATOM 594 C CA . SER A 1 77 ? 10.237 -0.871 -1.935 1.00 95.69 77 SER A CA 1
ATOM 595 C C . SER A 1 77 ? 8.895 -1.076 -1.225 1.00 95.69 77 SER A C 1
ATOM 597 O O . SER A 1 77 ? 8.042 -0.189 -1.162 1.00 95.69 77 SER A O 1
ATOM 599 N N . ILE A 1 78 ? 8.738 -2.258 -0.617 1.00 95.88 78 ILE A N 1
ATOM 600 C CA . ILE A 1 78 ? 7.570 -2.609 0.208 1.00 95.88 78 ILE A CA 1
ATOM 601 C C . ILE A 1 78 ? 7.419 -1.642 1.389 1.00 95.88 78 ILE A C 1
ATOM 603 O O . ILE A 1 78 ? 6.303 -1.261 1.735 1.00 95.88 78 ILE A O 1
ATOM 607 N N . GLU A 1 79 ? 8.528 -1.257 2.021 1.00 96.62 79 GLU A N 1
ATOM 608 C CA . GLU A 1 79 ? 8.507 -0.417 3.222 1.00 96.62 79 GLU A CA 1
ATOM 609 C C . GLU A 1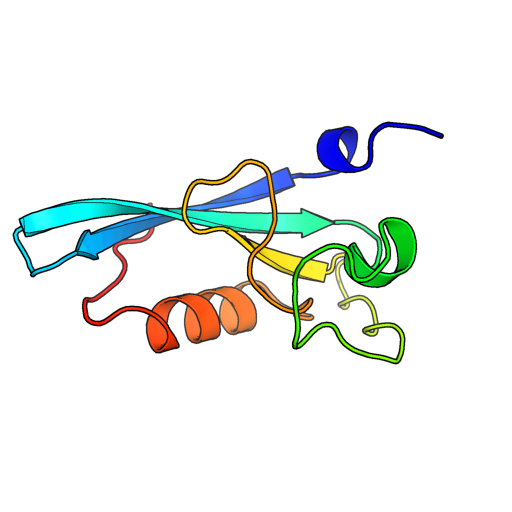 79 ? 8.036 1.009 2.920 1.00 96.62 79 GLU A C 1
ATOM 611 O O . GLU A 1 79 ? 7.260 1.568 3.692 1.00 96.62 79 GLU A O 1
ATOM 616 N N . GLU A 1 80 ? 8.410 1.572 1.767 1.00 96.50 80 GLU A N 1
ATOM 617 C CA . GLU A 1 80 ? 7.873 2.858 1.303 1.00 96.50 80 GLU A CA 1
ATOM 618 C C . GLU A 1 80 ? 6.362 2.779 1.064 1.00 96.50 80 GLU A C 1
ATOM 620 O O . GLU A 1 80 ? 5.619 3.637 1.543 1.00 96.50 80 GLU A O 1
ATOM 625 N N . ALA A 1 81 ? 5.886 1.715 0.410 1.00 96.50 81 ALA A N 1
ATOM 626 C CA . ALA A 1 81 ? 4.457 1.519 0.175 1.00 96.50 81 ALA A CA 1
ATOM 627 C C . ALA A 1 81 ? 3.674 1.348 1.492 1.00 96.50 81 ALA A C 1
ATOM 629 O O . ALA A 1 81 ? 2.600 1.926 1.664 1.00 96.50 81 ALA A O 1
ATOM 630 N N . LYS A 1 82 ? 4.215 0.607 2.468 1.00 97.81 82 LYS A N 1
ATOM 631 C CA . LYS A 1 82 ? 3.610 0.476 3.806 1.00 97.81 82 LYS A CA 1
ATOM 632 C C . LYS A 1 82 ? 3.589 1.800 4.567 1.00 97.81 82 LYS A C 1
ATOM 634 O O . LYS A 1 82 ? 2.591 2.103 5.223 1.00 97.81 82 LYS A O 1
ATOM 639 N N . ALA A 1 83 ? 4.669 2.576 4.497 1.00 97.69 83 ALA A N 1
ATOM 640 C CA . ALA A 1 83 ? 4.748 3.887 5.131 1.00 97.69 83 ALA A CA 1
ATOM 641 C C . ALA A 1 83 ? 3.716 4.853 4.534 1.00 97.69 83 ALA A C 1
ATOM 643 O O . ALA A 1 83 ? 3.016 5.538 5.282 1.00 97.69 83 ALA A O 1
ATOM 644 N N . GLU A 1 84 ? 3.556 4.852 3.208 1.00 96.25 84 GLU A N 1
ATOM 645 C CA . GLU A 1 84 ? 2.504 5.628 2.551 1.00 96.25 84 GLU A CA 1
ATOM 646 C C . GLU A 1 84 ? 1.113 5.168 2.985 1.00 96.25 84 GLU A C 1
ATOM 648 O O . GLU A 1 84 ? 0.274 5.997 3.345 1.00 96.25 84 GLU A O 1
ATOM 653 N N . ALA A 1 85 ? 0.860 3.856 2.988 1.00 96.44 85 ALA A N 1
ATOM 654 C CA . ALA A 1 85 ? -0.420 3.315 3.424 1.00 96.44 85 ALA A CA 1
ATOM 655 C C . ALA A 1 85 ? -0.771 3.825 4.828 1.00 96.44 85 ALA A C 1
ATOM 657 O O . ALA A 1 85 ? -1.872 4.330 5.048 1.00 96.44 85 ALA A O 1
ATOM 658 N N . GLN A 1 86 ? 0.191 3.772 5.754 1.00 97.75 86 GLN A N 1
ATOM 659 C CA . GLN A 1 86 ? 0.019 4.244 7.125 1.00 97.75 86 GLN A CA 1
ATOM 660 C C . GLN A 1 86 ? -0.240 5.753 7.205 1.00 97.75 86 GLN A C 1
ATOM 662 O O . GLN A 1 86 ? -1.021 6.184 8.053 1.00 97.75 86 GLN A O 1
ATOM 667 N N . ARG A 1 87 ? 0.381 6.560 6.337 1.00 96.69 87 ARG A N 1
ATOM 668 C CA . ARG A 1 87 ? 0.188 8.020 6.284 1.00 96.69 87 ARG A CA 1
ATOM 669 C C . ARG A 1 87 ? -1.234 8.409 5.877 1.00 96.69 87 ARG A C 1
ATOM 671 O O . ARG A 1 87 ? -1.708 9.477 6.259 1.00 96.69 87 ARG A O 1
ATOM 678 N N . ARG A 1 88 ? -1.907 7.567 5.092 1.00 94.50 88 ARG A N 1
ATOM 679 C CA . ARG A 1 88 ? -3.229 7.853 4.514 1.00 94.50 8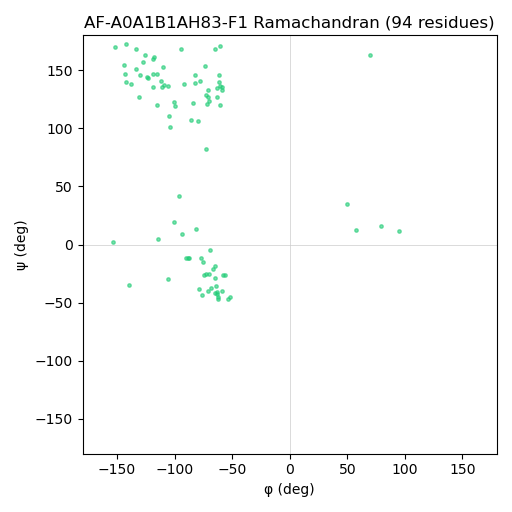8 ARG A CA 1
ATOM 680 C C . ARG A 1 88 ? -4.407 7.457 5.393 1.00 94.50 88 ARG A C 1
ATOM 682 O O . ARG A 1 88 ? -5.530 7.857 5.097 1.00 94.50 88 ARG A O 1
ATOM 689 N N . VAL A 1 89 ? -4.170 6.696 6.456 1.00 94.94 89 VAL A N 1
ATOM 690 C CA . VAL A 1 89 ? -5.225 6.223 7.356 1.00 94.94 89 VAL A CA 1
ATOM 691 C C . VAL A 1 89 ? -5.069 6.817 8.760 1.00 94.94 89 VAL A C 1
ATOM 693 O O . VAL A 1 89 ? -3.950 7.034 9.221 1.00 94.94 89 VAL A O 1
ATOM 696 N N . PRO A 1 90 ? -6.176 7.076 9.477 1.00 94.31 90 PRO A N 1
ATOM 697 C CA . PRO A 1 90 ? -6.141 7.688 10.806 1.00 94.31 90 PRO A CA 1
ATOM 698 C C . PRO A 1 90 ? -5.697 6.730 11.925 1.00 94.31 90 PRO A C 1
ATOM 700 O O . PRO A 1 90 ? -5.391 7.183 13.025 1.00 94.31 90 PRO A O 1
ATOM 703 N N . SER A 1 91 ? -5.683 5.417 11.677 1.00 95.75 91 SER A N 1
ATOM 704 C CA . SER A 1 91 ? -5.332 4.396 12.669 1.00 95.75 91 SER A CA 1
ATOM 705 C C . SER A 1 91 ? -4.103 3.595 12.250 1.00 95.75 91 SER A C 1
ATOM 707 O O . SER A 1 91 ? -3.801 3.482 11.065 1.00 95.75 91 SER A O 1
ATOM 709 N N . VAL A 1 92 ? -3.447 2.945 13.209 1.00 97.00 92 VAL A N 1
ATOM 710 C CA . VAL A 1 92 ? -2.364 1.994 12.920 1.00 97.00 92 VAL A CA 1
ATOM 711 C C . VAL A 1 92 ? -2.869 0.859 12.023 1.00 97.00 92 VAL A C 1
ATOM 713 O O . VAL A 1 92 ? -3.943 0.304 12.261 1.00 97.00 92 VAL A O 1
ATOM 716 N N . ILE A 1 93 ? -2.082 0.516 11.006 1.00 97.75 93 ILE A N 1
ATOM 717 C CA . ILE A 1 93 ? -2.277 -0.682 10.195 1.00 97.75 93 ILE A CA 1
ATOM 718 C C . ILE A 1 93 ? -1.622 -1.859 10.916 1.00 97.75 93 ILE A C 1
ATOM 720 O O . ILE A 1 93 ? -0.417 -1.862 11.172 1.00 97.75 93 ILE A O 1
ATOM 724 N N . ALA A 1 94 ? -2.412 -2.884 11.212 1.00 97.44 94 ALA A N 1
ATOM 725 C CA . ALA A 1 94 ? -1.910 -4.177 11.648 1.00 97.44 94 ALA A CA 1
ATOM 726 C C . ALA A 1 94 ? -1.576 -5.022 10.413 1.00 97.44 94 ALA A C 1
ATOM 728 O O . ALA A 1 94 ? -2.483 -5.468 9.712 1.00 97.44 94 ALA A O 1
ATOM 729 N N . TRP A 1 95 ? -0.286 -5.211 10.138 1.00 96.06 95 TRP A N 1
ATOM 730 C CA . TRP A 1 95 ? 0.202 -6.090 9.071 1.00 96.06 95 TRP A CA 1
ATOM 731 C C . TRP A 1 95 ? 0.238 -7.550 9.546 1.00 96.06 95 TRP A C 1
ATOM 733 O O . TRP A 1 95 ? 0.599 -7.803 10.698 1.00 96.06 95 TRP A O 1
ATOM 743 N N . GLY A 1 96 ? -0.161 -8.480 8.673 1.00 87.12 96 GLY A N 1
ATOM 744 C CA . GLY A 1 96 ? -0.139 -9.930 8.918 1.00 87.12 96 GLY A CA 1
ATOM 745 C C . GLY A 1 96 ? 1.150 -10.624 8.501 1.00 87.12 96 GLY A C 1
ATOM 746 O O . GLY A 1 96 ? 1.952 -10.009 7.762 1.00 87.12 96 GLY A O 1
#

Solvent-accessible surface area (backbone atoms only — not comparable to full-atom values): 5691 Å² total; per-residue (Å²): 131,79,62,70,73,77,62,53,39,81,77,45,49,30,37,27,36,51,93,80,70,45,83,39,51,34,35,34,34,34,27,77,53,53,61,60,74,74,71,44,79,81,83,51,92,78,53,70,93,61,84,61,74,67,16,96,87,54,30,23,18,21,28,18,74,70,57,102,51,70,76,53,57,72,24,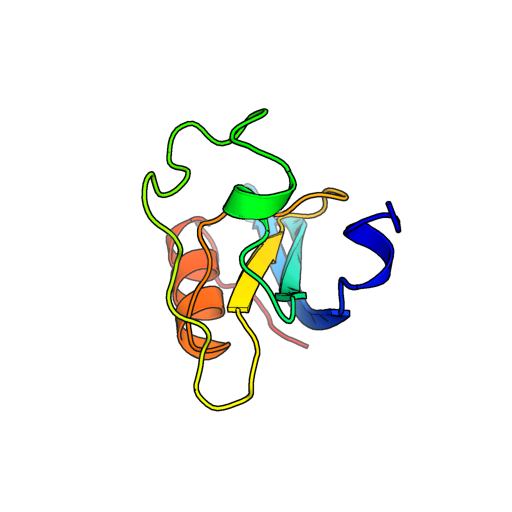55,38,66,66,59,27,51,52,51,52,43,72,76,43,99,36,74,64,50,70,114

pLDDT: mean 86.89, std 12.65, range [49.62, 97.81]